Protein AF-A0A7S3TG94-F1 (afdb_monomer)

Radius of gyration: 16.51 Å; Cα contacts (8 Å, |Δi|>4): 130; chains: 1; bounding box: 41×30×52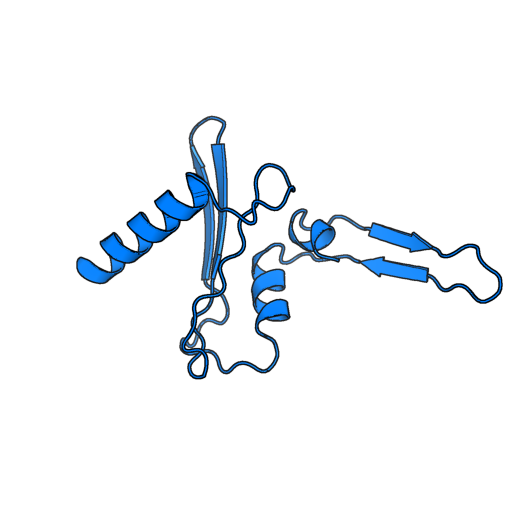 Å

pLDDT: mean 91.57, std 4.42, range [73.0, 96.75]

Organism: NCBI:txid141414

Secondary structure (DSSP, 8-state):
-HHHHHSTT--EEEE--STT--EEEE--SSHHHHHHHHHTTTPPBSSSSS-EEEEEEETTEEEEEEE--BTT--S-----EETTEE-TT--HHHHHHHHHHHHHHH--

Structure (mmCIF, N/CA/C/O backbone):
data_AF-A0A7S3TG94-F1
#
_entry.id   AF-A0A7S3TG94-F1
#
loop_
_atom_site.group_PDB
_atom_site.id
_atom_site.type_symbol
_atom_site.label_atom_id
_atom_site.label_alt_id
_atom_site.label_comp_id
_atom_site.label_asym_id
_atom_site.label_entity_id
_atom_site.label_seq_id
_atom_site.pdbx_PDB_ins_code
_atom_site.Cartn_x
_atom_site.Cartn_y
_atom_site.Cartn_z
_atom_site.occupancy
_atom_site.B_iso_or_equiv
_atom_site.auth_seq_id
_atom_site.auth_comp_id
_atom_site.auth_asym_id
_atom_site.auth_atom_id
_atom_site.pdbx_PDB_model_num
ATOM 1 N N . ASP A 1 1 ? 7.880 -0.715 -12.299 1.00 75.38 1 ASP A N 1
ATOM 2 C CA . ASP A 1 1 ? 7.215 -1.830 -11.619 1.00 75.38 1 ASP A CA 1
ATOM 3 C C . ASP A 1 1 ? 6.007 -1.408 -10.783 1.00 75.38 1 ASP A C 1
ATOM 5 O O . ASP A 1 1 ? 4.901 -1.779 -11.131 1.00 75.38 1 ASP A O 1
ATOM 9 N N . GLN A 1 2 ? 6.168 -0.521 -9.790 1.00 84.44 2 GLN A N 1
ATOM 10 C CA . GLN A 1 2 ? 5.099 -0.012 -8.899 1.00 84.44 2 GLN A CA 1
ATOM 11 C C . GLN A 1 2 ? 3.692 0.161 -9.520 1.00 84.44 2 GLN A C 1
ATOM 13 O O . GLN A 1 2 ? 2.698 -0.218 -8.912 1.00 84.44 2 GLN A O 1
ATOM 18 N N . GLN A 1 3 ? 3.584 0.727 -10.728 1.00 86.31 3 GLN A N 1
ATOM 19 C CA . GLN A 1 3 ? 2.294 0.932 -11.403 1.00 86.31 3 GLN A CA 1
ATOM 20 C C . GLN A 1 3 ? 1.544 -0.371 -11.733 1.00 86.31 3 GLN A C 1
ATOM 22 O O . GLN A 1 3 ? 0.315 -0.372 -11.723 1.00 86.31 3 GLN A O 1
ATOM 27 N N . ALA A 1 4 ? 2.251 -1.471 -11.996 1.00 89.00 4 ALA A N 1
ATOM 28 C CA . ALA A 1 4 ? 1.641 -2.775 -12.239 1.00 89.00 4 ALA A CA 1
ATOM 29 C C . ALA A 1 4 ? 1.059 -3.381 -10.948 1.00 89.00 4 ALA A C 1
ATOM 31 O O . ALA A 1 4 ? 0.001 -3.995 -11.000 1.00 89.00 4 ALA A O 1
ATOM 32 N N . TYR A 1 5 ? 1.662 -3.124 -9.780 1.00 91.12 5 TYR A N 1
ATOM 33 C CA . TYR A 1 5 ? 1.074 -3.513 -8.493 1.00 91.12 5 TYR A CA 1
ATOM 34 C C . TYR A 1 5 ? -0.186 -2.712 -8.139 1.00 91.12 5 TYR A C 1
ATOM 36 O O . TYR A 1 5 ? -1.156 -3.262 -7.624 1.00 91.12 5 TYR A O 1
ATOM 44 N N . LEU A 1 6 ? -0.196 -1.402 -8.410 1.00 89.12 6 LEU A N 1
ATOM 45 C CA . LEU A 1 6 ? -1.362 -0.551 -8.123 1.00 89.12 6 LEU A CA 1
ATOM 46 C C . LEU A 1 6 ? -2.570 -0.895 -9.008 1.00 89.12 6 LEU A C 1
ATOM 48 O O . LEU A 1 6 ? -3.709 -0.644 -8.622 1.00 89.12 6 LEU A O 1
ATOM 52 N N . ASN A 1 7 ? -2.323 -1.477 -10.182 1.00 87.06 7 ASN A N 1
ATOM 53 C CA . ASN A 1 7 ? -3.338 -1.854 -11.157 1.00 87.06 7 ASN A CA 1
ATOM 54 C C . ASN A 1 7 ? -3.282 -3.367 -11.382 1.00 87.06 7 ASN A C 1
ATOM 56 O O . ASN A 1 7 ? -2.724 -3.824 -12.377 1.00 87.06 7 ASN A O 1
ATOM 60 N N . ALA A 1 8 ? -3.844 -4.138 -10.450 1.00 85.88 8 ALA A N 1
ATOM 61 C CA . ALA A 1 8 ? -3.799 -5.598 -10.503 1.00 85.88 8 ALA A CA 1
ATOM 62 C C . ALA A 1 8 ? -4.236 -6.139 -11.882 1.00 85.88 8 ALA A C 1
ATOM 64 O O . ALA A 1 8 ? -5.321 -5.824 -12.373 1.00 85.88 8 ALA A O 1
ATOM 65 N N . GLY A 1 9 ? -3.375 -6.945 -12.507 1.00 84.12 9 GLY A N 1
ATOM 66 C CA . GLY A 1 9 ? -3.588 -7.513 -13.843 1.00 84.12 9 GLY A CA 1
ATOM 67 C C . GLY A 1 9 ? -3.173 -6.619 -15.022 1.00 84.12 9 GLY A C 1
ATOM 68 O O . GLY A 1 9 ? -3.251 -7.063 -16.169 1.00 84.12 9 GLY A O 1
ATOM 69 N N . LEU A 1 10 ? -2.699 -5.390 -14.783 1.00 89.81 10 LEU A N 1
ATOM 70 C CA . LEU A 1 10 ? -2.147 -4.529 -15.830 1.00 89.81 10 LEU A CA 1
ATOM 71 C C . LEU A 1 10 ? -0.811 -5.085 -16.332 1.00 89.81 10 LEU A C 1
ATOM 73 O O . LEU A 1 10 ? 0.128 -5.286 -15.564 1.00 89.81 10 LEU A O 1
ATOM 77 N N . VAL A 1 11 ? -0.712 -5.271 -17.649 1.00 91.50 11 VAL A N 1
ATOM 78 C CA . VAL A 1 11 ? 0.521 -5.699 -18.312 1.00 91.50 11 VAL A CA 1
ATOM 79 C C . VAL A 1 11 ? 1.275 -4.481 -18.829 1.00 91.50 11 VAL A C 1
ATOM 81 O O . VAL A 1 11 ? 0.832 -3.829 -19.774 1.00 91.50 11 VAL A O 1
ATOM 84 N N . ILE A 1 12 ? 2.441 -4.199 -18.249 1.00 91.44 12 ILE A N 1
ATOM 85 C CA . ILE A 1 12 ? 3.322 -3.113 -18.693 1.00 91.44 12 ILE A CA 1
ATOM 86 C C . ILE A 1 12 ? 4.541 -3.724 -19.381 1.00 91.44 12 ILE A C 1
ATOM 88 O O . ILE A 1 12 ? 5.330 -4.425 -18.753 1.00 91.44 12 ILE A O 1
ATOM 92 N N . ARG A 1 13 ? 4.719 -3.443 -20.675 1.00 93.81 13 ARG A N 1
ATOM 93 C CA . ARG A 1 13 ? 5.898 -3.868 -21.445 1.00 93.81 13 ARG A CA 1
ATOM 94 C C . ARG A 1 13 ? 6.796 -2.670 -21.710 1.00 93.81 13 ARG A C 1
ATOM 96 O O . ARG A 1 13 ? 6.377 -1.722 -22.367 1.00 93.81 13 ARG A O 1
ATOM 103 N N . LEU A 1 14 ? 8.026 -2.728 -21.215 1.00 93.31 14 LEU A N 1
ATOM 104 C CA . LEU A 1 14 ? 9.070 -1.747 -21.477 1.00 93.31 14 LEU A CA 1
ATOM 105 C C . LEU A 1 14 ? 10.055 -2.342 -22.482 1.00 93.31 14 LEU A C 1
ATOM 107 O O . LEU A 1 14 ? 10.688 -3.358 -22.201 1.00 93.31 14 LEU A O 1
ATOM 111 N N . THR A 1 15 ? 10.172 -1.711 -23.646 1.00 95.25 15 THR A N 1
ATOM 112 C CA . THR A 1 15 ? 11.118 -2.114 -24.693 1.00 95.25 15 THR A CA 1
ATOM 113 C C . THR A 1 15 ? 12.133 -1.002 -24.891 1.00 95.25 15 THR A C 1
ATOM 115 O O . THR A 1 15 ? 11.751 0.152 -25.072 1.00 95.25 15 THR A O 1
ATOM 118 N N . ASP A 1 16 ? 13.416 -1.346 -24.840 1.00 95.81 16 ASP A N 1
ATOM 119 C CA . ASP A 1 16 ? 14.505 -0.426 -25.148 1.00 95.81 16 ASP A CA 1
ATOM 120 C C . ASP A 1 16 ? 14.944 -0.606 -26.606 1.00 95.81 16 ASP A C 1
ATOM 122 O O . ASP A 1 16 ? 15.509 -1.635 -26.971 1.00 95.81 16 ASP A O 1
ATOM 126 N N . GLU A 1 17 ? 14.678 0.396 -27.446 1.00 95.44 17 GLU A N 1
ATOM 127 C CA . GLU A 1 17 ? 14.976 0.355 -28.886 1.00 95.44 17 GLU A CA 1
ATOM 128 C C . GLU A 1 17 ? 16.448 0.657 -29.223 1.00 95.44 17 GLU A C 1
ATOM 130 O O . GLU A 1 17 ? 16.854 0.617 -30.388 1.00 95.44 17 GLU A O 1
ATOM 135 N N . ARG A 1 18 ? 17.2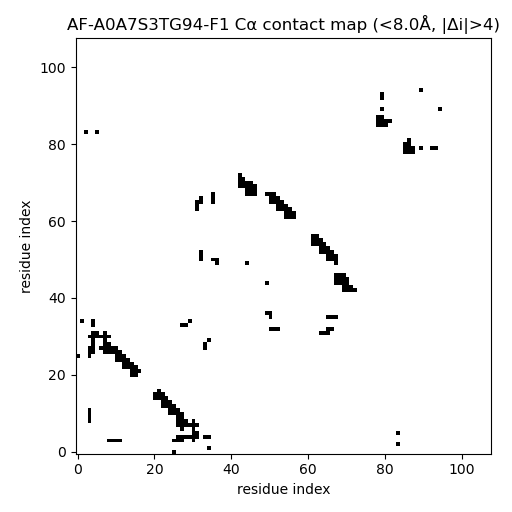83 0.970 -28.225 1.00 95.75 18 ARG A N 1
ATOM 136 C CA . ARG A 1 18 ? 18.718 1.194 -28.439 1.00 95.75 18 ARG A CA 1
ATOM 137 C C . ARG A 1 18 ? 19.407 -0.112 -28.847 1.00 95.75 18 ARG A C 1
ATOM 139 O O . ARG A 1 18 ? 18.964 -1.214 -28.534 1.00 95.75 18 ARG A O 1
ATOM 146 N N . LYS A 1 19 ? 20.541 -0.010 -29.544 1.00 89.88 19 LYS A N 1
ATOM 147 C CA . LYS A 1 19 ? 21.293 -1.187 -30.003 1.00 89.88 19 LYS A CA 1
ATOM 148 C C . LYS A 1 19 ? 21.804 -1.993 -28.797 1.00 89.88 19 LYS A C 1
ATOM 150 O O . LYS A 1 19 ? 22.600 -1.478 -28.019 1.00 89.88 19 LYS A O 1
ATOM 155 N N . GLY A 1 20 ? 21.355 -3.243 -28.665 1.00 88.38 20 GLY A N 1
ATOM 156 C CA . GLY A 1 20 ? 21.617 -4.084 -27.486 1.00 88.38 20 GLY A CA 1
ATOM 157 C C . GLY A 1 20 ? 20.610 -3.908 -26.339 1.00 88.38 20 GLY A C 1
ATOM 158 O O . GLY A 1 20 ? 20.840 -4.439 -25.257 1.00 88.38 20 GLY A O 1
ATOM 159 N N . GLY A 1 21 ? 19.519 -3.169 -26.562 1.00 86.12 21 GLY A N 1
ATOM 160 C CA . GLY A 1 21 ? 18.424 -3.002 -25.613 1.00 86.12 21 GLY A CA 1
ATOM 161 C C . GLY A 1 21 ? 17.621 -4.288 -25.401 1.00 86.12 21 GLY A C 1
ATOM 162 O O . GLY A 1 21 ? 17.531 -5.147 -26.281 1.00 86.12 21 GLY A O 1
ATOM 163 N N . GLY A 1 22 ? 17.069 -4.429 -24.196 1.00 92.06 22 GLY A N 1
ATOM 164 C CA . GLY A 1 22 ? 16.243 -5.562 -23.786 1.00 92.06 22 GLY A CA 1
ATOM 165 C C . GLY A 1 22 ? 14.751 -5.230 -23.732 1.00 92.06 22 GLY A C 1
ATOM 166 O O . GLY A 1 22 ? 14.330 -4.087 -23.920 1.00 92.06 22 GLY A O 1
ATOM 167 N N . MET A 1 23 ? 13.952 -6.251 -23.427 1.00 93.69 23 MET A N 1
ATOM 168 C CA . MET A 1 23 ? 12.522 -6.124 -23.159 1.00 93.69 23 MET A CA 1
ATOM 169 C C . MET A 1 23 ? 12.227 -6.621 -21.746 1.00 93.69 23 MET A C 1
ATOM 171 O O . MET A 1 23 ? 12.619 -7.730 -21.385 1.00 93.69 23 MET A O 1
ATOM 175 N N . THR A 1 24 ? 11.482 -5.829 -20.981 1.00 93.62 24 THR A N 1
ATOM 176 C CA . THR A 1 24 ? 11.029 -6.176 -19.632 1.00 93.62 24 THR A CA 1
ATOM 177 C C . THR A 1 24 ? 9.511 -6.097 -19.576 1.00 93.62 24 THR A C 1
ATOM 179 O O . THR A 1 24 ? 8.911 -5.142 -20.066 1.00 93.62 24 THR A O 1
ATOM 182 N N . THR A 1 25 ? 8.873 -7.106 -18.988 1.00 92.56 25 THR A N 1
ATOM 183 C CA . THR A 1 25 ? 7.419 -7.144 -18.795 1.00 92.56 25 THR A CA 1
ATOM 184 C C . THR A 1 25 ? 7.114 -7.187 -17.304 1.00 92.56 25 THR A C 1
ATOM 186 O O . THR A 1 25 ? 7.676 -8.018 -16.600 1.00 92.56 25 THR A O 1
ATOM 189 N N . PHE A 1 26 ? 6.225 -6.309 -16.847 1.00 91.88 26 PHE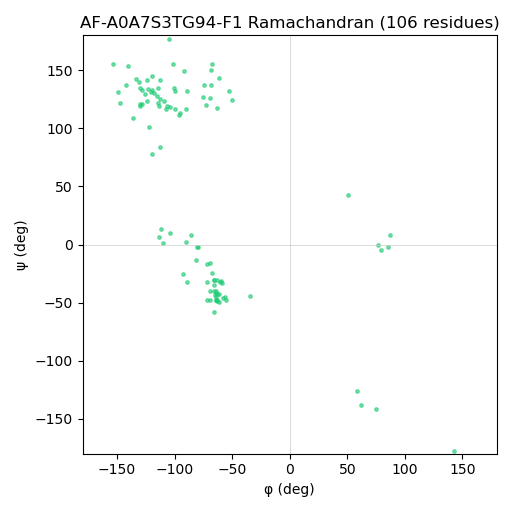 A N 1
ATOM 190 C CA . PHE A 1 26 ? 5.729 -6.244 -15.474 1.00 91.88 26 PHE A CA 1
ATOM 191 C C . PHE A 1 26 ? 4.247 -6.626 -15.466 1.00 91.88 26 PHE A C 1
ATOM 193 O O . PHE A 1 26 ? 3.461 -6.033 -16.212 1.00 91.88 26 PHE A O 1
ATOM 200 N N . VAL A 1 27 ? 3.879 -7.622 -14.657 1.00 90.88 27 VAL A N 1
ATOM 201 C CA . VAL A 1 27 ? 2.494 -8.070 -14.439 1.00 90.88 27 VAL A CA 1
ATOM 202 C C . VAL A 1 27 ? 2.386 -8.569 -13.008 1.00 90.88 27 VAL A C 1
ATOM 204 O O . VAL A 1 27 ? 3.083 -9.514 -12.652 1.00 90.88 27 VAL A O 1
ATOM 207 N N . HIS A 1 28 ? 1.484 -7.974 -12.233 1.00 90.19 28 HIS A N 1
ATOM 208 C CA . HIS A 1 28 ? 1.230 -8.362 -10.847 1.00 90.19 28 HIS A CA 1
ATOM 209 C C . HIS A 1 28 ? -0.267 -8.559 -10.649 1.00 90.19 28 HIS A C 1
ATOM 211 O O . HIS A 1 28 ? -1.067 -7.651 -10.891 1.00 90.19 28 HIS A O 1
ATOM 217 N N . SER A 1 29 ? -0.668 -9.771 -10.275 1.00 88.88 29 SER A N 1
ATOM 218 C CA . SER A 1 29 ? -2.077 -10.124 -10.066 1.00 88.88 29 SER A CA 1
ATOM 219 C C . SER A 1 29 ? -2.515 -9.949 -8.616 1.00 88.88 29 SER A C 1
ATOM 221 O O . SER A 1 29 ? -3.699 -9.720 -8.375 1.00 88.88 29 SER A O 1
ATOM 223 N N . GLY A 1 30 ? -1.586 -10.021 -7.657 1.00 87.81 30 GLY A N 1
ATOM 224 C CA . GLY A 1 30 ? -1.868 -9.855 -6.228 1.00 87.81 30 GLY A CA 1
ATOM 225 C C . GLY A 1 30 ? -2.014 -8.392 -5.797 1.00 87.81 30 GLY A C 1
ATOM 226 O O . GLY A 1 30 ? -2.343 -8.105 -4.645 1.00 87.81 30 GLY A O 1
ATOM 227 N N . GLY A 1 31 ? -1.826 -7.450 -6.724 1.00 91.44 31 GLY A N 1
ATOM 228 C CA . GLY A 1 31 ? -2.042 -6.028 -6.492 1.00 91.44 31 GLY A CA 1
ATOM 229 C C . GLY A 1 31 ? -1.118 -5.467 -5.409 1.00 91.44 31 GLY A C 1
ATOM 230 O O . GLY A 1 31 ? 0.062 -5.803 -5.340 1.00 91.44 31 GLY A O 1
ATOM 231 N N . ILE A 1 32 ? -1.654 -4.621 -4.526 1.00 94.06 32 ILE A N 1
ATOM 232 C CA . ILE A 1 32 ? -0.848 -4.000 -3.467 1.00 94.06 32 ILE A CA 1
ATOM 233 C C . ILE A 1 32 ? -0.427 -4.968 -2.351 1.00 94.06 32 ILE A C 1
ATOM 235 O O . ILE A 1 32 ? 0.507 -4.648 -1.624 1.00 94.06 32 ILE A O 1
ATOM 239 N N . ALA A 1 33 ? -1.063 -6.138 -2.218 1.00 93.56 33 ALA A N 1
ATOM 240 C CA . ALA A 1 33 ? -0.617 -7.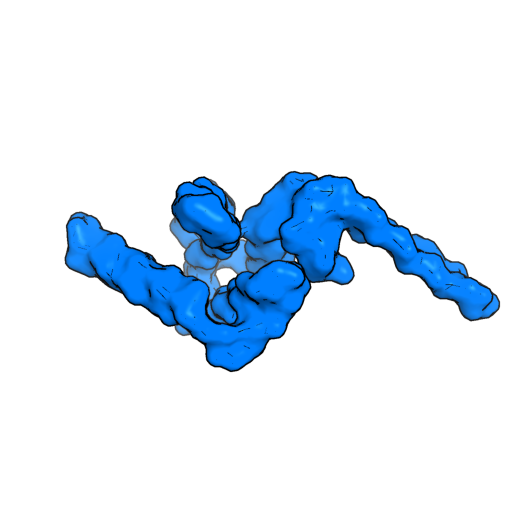158 -1.266 1.00 93.56 33 ALA A CA 1
ATOM 241 C C . ALA A 1 33 ? 0.723 -7.764 -1.712 1.00 93.56 33 ALA A C 1
ATOM 243 O O . ALA A 1 33 ? 1.684 -7.756 -0.948 1.00 93.56 33 ALA A O 1
ATOM 244 N N . GLU A 1 34 ? 0.820 -8.133 -2.992 1.00 93.38 34 GLU A N 1
ATOM 245 C CA . GLU A 1 34 ? 2.066 -8.580 -3.634 1.00 93.38 34 GLU A CA 1
ATOM 246 C C . GLU A 1 34 ? 3.156 -7.495 -3.564 1.00 93.38 34 GLU A C 1
ATOM 248 O O . GLU A 1 34 ? 4.338 -7.785 -3.397 1.00 93.38 34 GLU A O 1
ATOM 253 N N . TYR A 1 35 ? 2.766 -6.214 -3.615 1.00 94.25 35 TYR A N 1
ATOM 254 C CA . TYR A 1 35 ? 3.723 -5.120 -3.444 1.00 94.25 35 TYR A CA 1
ATOM 255 C C . TYR A 1 35 ? 4.318 -5.073 -2.036 1.00 94.25 35 TYR A C 1
ATOM 257 O O . TYR A 1 35 ? 5.512 -4.818 -1.882 1.00 94.25 35 TYR A O 1
ATOM 265 N N . VAL A 1 36 ? 3.500 -5.323 -1.008 1.00 94.25 36 VAL A N 1
ATOM 266 C CA . VAL A 1 36 ? 3.983 -5.422 0.373 1.00 94.25 36 VAL A CA 1
ATOM 267 C C . VAL A 1 36 ? 4.919 -6.617 0.516 1.00 94.25 36 VAL A C 1
ATOM 269 O O . VAL A 1 36 ? 5.986 -6.442 1.093 1.00 94.25 36 VAL A O 1
ATOM 272 N N . GLU A 1 37 ? 4.592 -7.780 -0.051 1.00 92.00 37 GLU A N 1
ATOM 273 C CA . GLU A 1 37 ? 5.490 -8.948 -0.058 1.00 92.00 37 GLU A CA 1
ATOM 274 C C . GLU A 1 37 ? 6.852 -8.597 -0.672 1.00 92.00 37 GLU A C 1
ATOM 276 O O . GLU A 1 37 ? 7.888 -8.835 -0.049 1.00 92.00 37 GLU A O 1
ATOM 281 N N . HIS A 1 38 ? 6.850 -7.937 -1.835 1.00 92.00 38 HIS A N 1
ATOM 282 C CA . HIS A 1 38 ? 8.065 -7.519 -2.533 1.00 92.00 38 HIS A CA 1
ATOM 283 C C . HIS A 1 38 ? 8.905 -6.507 -1.736 1.00 92.00 38 HIS A C 1
ATOM 285 O O . HIS A 1 38 ? 10.108 -6.690 -1.570 1.00 92.00 38 HIS A O 1
ATOM 291 N N . ILE A 1 39 ? 8.295 -5.449 -1.187 1.00 91.75 39 ILE A N 1
ATOM 292 C CA . ILE A 1 39 ? 9.012 -4.436 -0.376 1.00 91.75 39 ILE A CA 1
ATOM 293 C C . ILE A 1 39 ? 9.669 -5.065 0.853 1.00 91.75 39 ILE A C 1
ATOM 295 O O . ILE A 1 39 ? 10.673 -4.581 1.381 1.00 91.75 39 ILE A O 1
ATOM 299 N N . CYS A 1 40 ? 9.039 -6.110 1.355 1.00 91.44 40 CYS A N 1
ATOM 300 C CA . CYS A 1 40 ? 9.329 -6.702 2.635 1.00 91.44 40 CYS A CA 1
ATOM 301 C C . CYS A 1 40 ? 10.130 -8.018 2.432 1.00 91.44 40 CYS A C 1
ATOM 303 O O . CYS A 1 40 ? 10.400 -8.75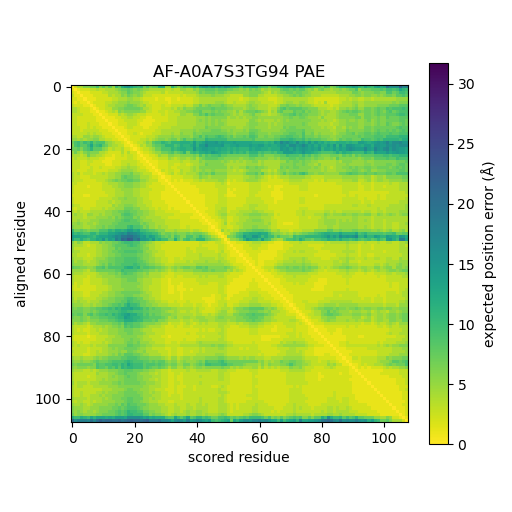9 3.377 1.00 91.44 40 CYS A O 1
ATOM 305 N N . GLU A 1 41 ? 10.596 -8.286 1.210 1.00 91.31 41 GLU A N 1
ATOM 306 C CA . GLU A 1 41 ? 11.482 -9.399 0.879 1.00 91.31 41 GLU A CA 1
ATOM 307 C C . GLU A 1 41 ? 12.728 -9.412 1.790 1.00 91.31 41 GLU A C 1
ATOM 309 O O . GLU A 1 41 ? 13.361 -8.387 2.060 1.00 91.31 41 GLU A O 1
ATOM 314 N N . GLY A 1 42 ? 13.053 -10.587 2.337 1.00 90.94 42 GLY A N 1
ATOM 315 C CA . GLY A 1 42 ? 14.150 -10.760 3.295 1.00 90.94 42 GLY A CA 1
ATOM 316 C C . GLY A 1 42 ? 13.862 -10.287 4.728 1.00 90.94 42 GLY A C 1
ATOM 317 O O . GLY A 1 42 ? 14.736 -10.426 5.583 1.00 90.94 42 GLY A O 1
ATOM 318 N N . LYS A 1 43 ? 12.664 -9.759 5.017 1.00 91.69 43 LYS A N 1
ATOM 319 C CA . LYS A 1 43 ? 12.197 -9.459 6.383 1.00 91.69 43 LYS A CA 1
ATOM 320 C C . LYS A 1 43 ? 11.441 -10.635 6.975 1.00 91.69 43 LYS A C 1
ATOM 322 O O . LYS A 1 43 ? 10.799 -11.400 6.256 1.00 91.69 43 LYS A O 1
ATOM 327 N N . ARG A 1 44 ? 11.508 -10.782 8.297 1.00 92.12 44 ARG A N 1
ATOM 328 C CA . ARG A 1 44 ? 10.861 -11.893 9.002 1.00 92.12 44 ARG A CA 1
ATOM 329 C C . ARG A 1 44 ? 9.441 -11.483 9.408 1.00 92.12 44 ARG A C 1
ATOM 331 O O . ARG A 1 44 ? 9.330 -10.582 10.241 1.00 92.12 44 ARG A O 1
ATOM 338 N N . PRO A 1 45 ? 8.377 -12.126 8.895 1.00 92.31 45 PRO A N 1
ATOM 339 C CA . PRO A 1 45 ? 7.008 -11.795 9.284 1.00 92.31 45 PRO A CA 1
ATOM 340 C C . PRO A 1 45 ? 6.800 -12.034 10.786 1.00 92.31 45 PRO A C 1
ATOM 342 O O . PRO A 1 45 ? 7.385 -12.948 11.372 1.00 92.31 45 PRO A O 1
ATOM 345 N N . LEU A 1 46 ? 6.014 -11.164 11.423 1.00 91.56 46 LEU A N 1
ATOM 346 C CA . LEU A 1 46 ? 5.667 -11.274 12.844 1.00 91.56 46 LEU A CA 1
ATOM 347 C C . LEU A 1 46 ? 4.402 -12.114 13.073 1.00 91.56 46 LEU A C 1
ATOM 349 O O . LEU A 1 46 ? 4.284 -12.759 14.111 1.00 91.56 46 LEU A O 1
ATOM 353 N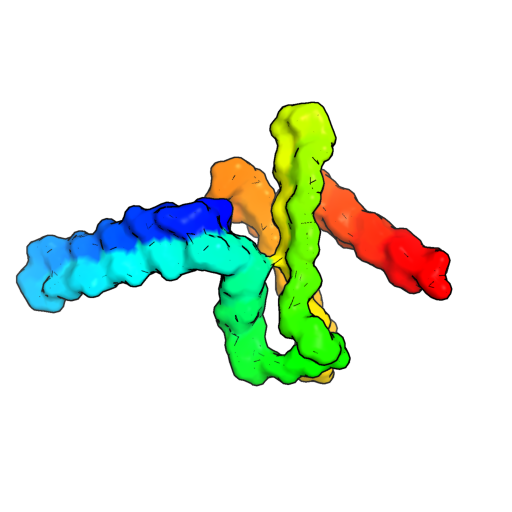 N . LEU A 1 47 ? 3.462 -12.077 12.128 1.00 87.69 47 LEU A N 1
ATOM 354 C CA . LEU A 1 47 ? 2.206 -12.827 12.156 1.00 87.69 47 LEU A CA 1
ATOM 355 C C . LEU A 1 47 ? 2.319 -14.059 11.242 1.00 87.69 47 LEU A C 1
ATOM 357 O O . LEU A 1 47 ? 3.141 -14.060 10.327 1.00 87.69 47 LEU A O 1
ATOM 361 N N . GLU A 1 48 ? 1.521 -15.103 11.504 1.00 78.62 48 GLU A N 1
ATOM 362 C CA . GLU A 1 48 ? 1.469 -16.299 10.639 1.00 78.62 48 GLU A CA 1
ATOM 363 C C . GLU A 1 48 ? 0.905 -15.976 9.248 1.00 78.62 48 GLU A C 1
ATOM 365 O O . GLU A 1 48 ? 1.380 -16.521 8.253 1.00 78.62 48 GLU A O 1
ATOM 370 N N . ASP A 1 49 ? -0.058 -15.053 9.178 1.00 74.81 49 ASP A N 1
ATOM 371 C CA . ASP A 1 49 ? -0.548 -14.497 7.919 1.00 74.81 49 ASP A CA 1
ATOM 372 C C . ASP A 1 49 ? 0.473 -13.492 7.359 1.00 74.81 49 ASP A C 1
ATOM 374 O O . ASP A 1 49 ? 0.868 -12.553 8.056 1.00 74.81 49 ASP A O 1
ATOM 378 N N . ASP A 1 50 ? 0.889 -13.676 6.099 1.00 76.56 50 ASP A N 1
ATOM 379 C CA . ASP A 1 50 ? 1.968 -12.878 5.496 1.00 76.56 50 ASP A CA 1
ATOM 380 C C . ASP A 1 50 ? 1.562 -11.404 5.338 1.00 76.56 50 ASP A C 1
ATOM 382 O O . ASP A 1 50 ? 2.179 -10.519 5.924 1.00 76.56 50 ASP A O 1
ATOM 386 N N . VAL A 1 51 ? 0.476 -11.110 4.616 1.00 92.44 51 VAL A N 1
ATOM 387 C CA . VAL A 1 51 ? 0.032 -9.729 4.368 1.00 92.44 51 VAL A CA 1
ATOM 388 C C . VAL A 1 51 ? -1.449 -9.561 4.684 1.00 92.44 51 VAL A C 1
ATOM 390 O O . VAL A 1 51 ? -2.318 -10.166 4.056 1.00 92.44 51 VAL A O 1
ATOM 393 N N . LEU A 1 52 ? -1.753 -8.656 5.616 1.00 92.44 52 LEU A N 1
ATOM 394 C CA . LEU A 1 52 ? -3.116 -8.198 5.853 1.00 92.44 52 LEU A CA 1
ATOM 395 C C . LEU A 1 52 ? -3.530 -7.292 4.695 1.00 92.44 52 LEU A C 1
ATOM 397 O O . LEU A 1 52 ? -2.917 -6.245 4.487 1.00 92.44 52 LEU A O 1
ATOM 401 N N . SER A 1 53 ? -4.590 -7.660 3.977 1.00 92.81 53 SER A N 1
ATOM 402 C CA . SER A 1 53 ? -5.160 -6.848 2.900 1.00 92.81 53 SER A CA 1
ATOM 403 C C . SER A 1 53 ? -6.638 -6.554 3.141 1.00 92.81 53 SER A C 1
ATOM 405 O O . SER A 1 53 ? -7.388 -7.389 3.649 1.00 92.81 53 SER A O 1
ATOM 407 N N . TYR A 1 54 ? -7.064 -5.340 2.801 1.00 92.75 54 TYR A N 1
ATOM 408 C CA . TYR A 1 54 ? -8.441 -4.902 2.965 1.00 92.75 54 TYR A CA 1
ATOM 409 C C . TYR A 1 54 ? -8.837 -3.892 1.890 1.00 92.75 54 TYR A C 1
ATOM 411 O O . TYR A 1 54 ? -8.158 -2.889 1.675 1.00 92.75 54 TYR A O 1
ATOM 419 N N . LYS A 1 55 ? -9.989 -4.135 1.259 1.00 93.44 55 LYS A N 1
ATOM 420 C CA . LYS A 1 55 ? -10.595 -3.247 0.262 1.00 93.44 55 LYS A CA 1
ATOM 421 C C . LYS A 1 55 ? -11.958 -2.796 0.740 1.00 93.44 55 LYS A C 1
ATOM 423 O O . LYS A 1 55 ? -12.778 -3.614 1.149 1.00 93.44 55 LYS A O 1
ATOM 428 N N . ALA A 1 56 ? -12.218 -1.502 0.641 1.00 94.00 56 ALA A N 1
ATOM 429 C CA . ALA A 1 56 ? -13.521 -0.935 0.934 1.00 94.00 56 ALA A CA 1
ATOM 430 C C . ALA A 1 56 ? -13.881 0.172 -0.048 1.00 94.00 56 ALA A C 1
ATOM 432 O O . ALA A 1 56 ? -13.023 0.870 -0.587 1.00 94.00 56 ALA A O 1
ATOM 433 N N . GLN A 1 57 ? -15.182 0.361 -0.229 1.00 95.25 57 GLN A N 1
ATOM 434 C CA . GLN A 1 57 ? -15.742 1.454 -1.003 1.00 95.25 57 GLN A CA 1
ATOM 435 C C . GLN A 1 57 ? -16.830 2.142 -0.183 1.00 95.25 57 GLN A C 1
ATOM 437 O O . GLN A 1 57 ? -17.676 1.484 0.426 1.00 95.25 57 GLN A O 1
ATOM 442 N N . LYS A 1 58 ? -16.814 3.475 -0.167 1.00 94.38 58 LYS A N 1
ATOM 443 C CA . LYS A 1 58 ? -17.862 4.295 0.441 1.00 94.38 58 LYS A CA 1
ATOM 444 C C . LYS A 1 58 ? -18.194 5.456 -0.489 1.00 94.38 58 LYS A C 1
ATOM 446 O O . LYS A 1 58 ? -17.407 6.391 -0.623 1.00 94.38 58 LYS A O 1
ATOM 451 N N . GLY A 1 59 ? -19.375 5.397 -1.103 1.00 95.69 59 GLY A N 1
ATOM 452 C CA . GLY A 1 59 ? -19.732 6.311 -2.189 1.00 95.69 59 GLY A CA 1
ATOM 453 C C . GLY A 1 59 ? -18.725 6.181 -3.333 1.00 95.69 59 GLY A C 1
ATOM 454 O O . GLY A 1 59 ? -18.426 5.068 -3.770 1.00 95.69 59 GLY A O 1
ATOM 455 N N . ASP A 1 60 ? -18.152 7.311 -3.737 1.00 95.06 60 ASP A N 1
ATOM 456 C CA . ASP A 1 60 ? -17.181 7.387 -4.835 1.00 95.06 60 ASP A CA 1
ATOM 457 C C . ASP A 1 60 ? -15.723 7.206 -4.381 1.00 95.06 60 ASP A C 1
ATOM 459 O O . ASP A 1 60 ? -14.799 7.297 -5.186 1.00 95.06 60 ASP A O 1
ATOM 463 N N . ILE A 1 61 ? -15.488 6.962 -3.087 1.00 94.44 61 ILE A N 1
ATOM 464 C CA . ILE A 1 61 ? -14.144 6.768 -2.540 1.00 94.44 61 ILE A CA 1
ATOM 465 C C . ILE A 1 61 ? -13.886 5.272 -2.378 1.00 94.44 61 ILE A C 1
ATOM 467 O O . ILE A 1 61 ? -14.537 4.601 -1.571 1.00 94.44 61 ILE A O 1
ATOM 471 N N . GLN A 1 62 ? -12.898 4.770 -3.115 1.00 94.81 62 GLN A N 1
ATOM 472 C CA . GLN A 1 62 ? -12.342 3.433 -2.944 1.00 94.81 62 GLN A CA 1
ATOM 473 C C . GLN A 1 62 ? -11.026 3.515 -2.167 1.00 94.81 62 GLN A C 1
ATOM 475 O O . GLN A 1 62 ? -10.173 4.355 -2.449 1.00 94.81 62 GLN A O 1
ATOM 480 N N . VAL A 1 63 ? -10.867 2.629 -1.188 1.00 94.81 63 VAL A N 1
ATOM 481 C CA . VAL A 1 63 ? -9.660 2.495 -0.375 1.00 94.81 63 VAL A CA 1
ATOM 482 C C . VAL A 1 63 ? -9.193 1.046 -0.445 1.00 94.81 63 VAL A C 1
ATOM 484 O O . VAL A 1 63 ? -9.974 0.121 -0.220 1.00 94.81 63 VAL A O 1
ATOM 487 N N . ASP A 1 64 ? -7.917 0.864 -0.756 1.00 95.31 64 ASP A N 1
ATOM 488 C CA . ASP A 1 64 ? -7.224 -0.422 -0.786 1.00 95.31 64 ASP A CA 1
ATOM 489 C C . ASP A 1 64 ? -6.010 -0.304 0.141 1.00 95.31 64 ASP A C 1
ATOM 491 O O . ASP A 1 64 ? -5.218 0.633 0.006 1.00 95.31 64 ASP A O 1
ATOM 495 N N . VAL A 1 65 ? -5.905 -1.191 1.128 1.00 95.50 65 VAL A N 1
ATOM 496 C CA . VAL A 1 65 ? -4.838 -1.191 2.136 1.00 95.50 65 VAL A CA 1
ATOM 497 C C . VAL A 1 65 ? -4.216 -2.575 2.194 1.00 95.50 65 VAL A C 1
ATOM 499 O O . VAL A 1 65 ? -4.925 -3.569 2.313 1.00 95.50 65 VAL A O 1
ATOM 502 N N . ALA A 1 66 ? -2.887 -2.626 2.180 1.00 95.38 66 ALA A N 1
ATOM 503 C CA . ALA A 1 66 ? -2.119 -3.818 2.497 1.00 95.38 66 ALA A CA 1
ATOM 504 C C . ALA A 1 66 ? -1.019 -3.468 3.505 1.00 95.38 66 ALA A C 1
ATOM 506 O O . ALA A 1 66 ? -0.407 -2.402 3.409 1.00 95.38 66 ALA A O 1
ATOM 507 N N . MET A 1 67 ? -0.783 -4.339 4.485 1.00 94.25 67 MET A N 1
ATOM 508 C CA . MET A 1 67 ? 0.255 -4.148 5.497 1.00 94.25 67 MET A CA 1
ATOM 509 C C . MET A 1 67 ? 0.764 -5.465 6.068 1.00 94.25 67 MET A C 1
ATOM 511 O O . MET A 1 67 ? 0.050 -6.464 6.114 1.00 94.25 67 MET A O 1
ATOM 515 N N . ARG A 1 68 ? 1.998 -5.424 6.568 1.00 93.25 68 ARG A N 1
ATOM 516 C CA . ARG A 1 68 ? 2.642 -6.530 7.265 1.00 93.25 68 ARG A CA 1
ATOM 517 C C . ARG A 1 68 ? 3.490 -6.008 8.414 1.00 93.25 68 ARG A C 1
ATOM 519 O O . ARG A 1 68 ? 4.232 -5.040 8.247 1.00 93.25 68 ARG A O 1
ATOM 526 N N . TRP A 1 69 ? 3.424 -6.682 9.557 1.00 92.75 69 TRP A N 1
ATOM 527 C CA . TRP A 1 69 ? 4.386 -6.487 10.639 1.00 92.75 69 TRP A CA 1
ATOM 528 C C . TRP A 1 69 ? 5.567 -7.432 10.454 1.00 92.75 69 TRP A C 1
ATOM 530 O O . TRP A 1 69 ? 5.377 -8.628 10.244 1.00 92.75 69 TRP A O 1
ATOM 540 N N . SER A 1 70 ? 6.783 -6.899 10.570 1.00 92.94 70 SER A N 1
ATOM 541 C CA . SER A 1 70 ? 8.013 -7.693 10.519 1.00 92.94 70 SER A CA 1
ATOM 542 C C . SER A 1 70 ? 8.729 -7.641 11.865 1.00 92.94 70 SER A C 1
ATOM 544 O O . SER A 1 70 ? 8.876 -6.574 12.458 1.00 92.94 70 SER A O 1
ATOM 546 N N . ALA A 1 71 ? 9.187 -8.791 12.351 1.00 92.31 71 ALA A N 1
ATOM 547 C CA . ALA A 1 71 ? 9.821 -8.948 13.658 1.00 92.31 71 ALA A CA 1
ATOM 548 C C . ALA A 1 71 ? 11.212 -8.291 13.755 1.00 92.31 71 ALA A C 1
ATOM 550 O O . ALA A 1 71 ? 11.746 -8.140 14.852 1.00 92.31 71 ALA A O 1
ATOM 551 N N . ASP A 1 72 ? 11.821 -7.954 12.619 1.00 92.06 72 ASP A N 1
ATOM 552 C CA . ASP A 1 72 ? 13.141 -7.330 12.477 1.00 92.06 72 ASP A CA 1
ATOM 553 C C . ASP A 1 72 ? 13.072 -5.879 11.954 1.00 92.06 72 ASP A C 1
ATOM 555 O O . ASP A 1 72 ? 14.091 -5.307 11.561 1.00 92.06 72 ASP A O 1
ATOM 559 N N . MET A 1 73 ? 11.882 -5.265 11.952 1.00 89.94 73 MET A N 1
ATOM 560 C CA . MET A 1 73 ? 11.681 -3.866 11.564 1.00 89.94 73 MET A CA 1
ATOM 561 C C . MET A 1 73 ? 11.208 -3.023 12.749 1.00 89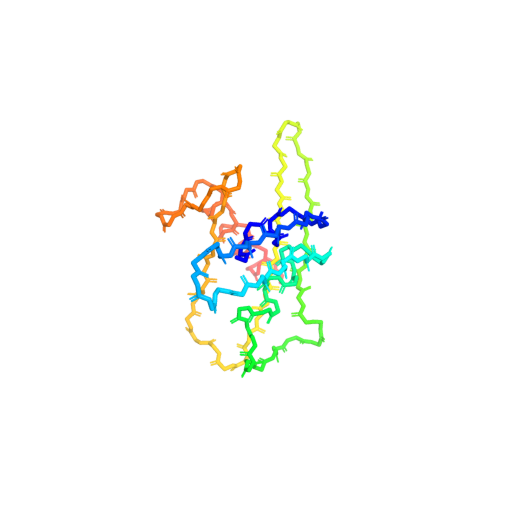.94 73 MET A C 1
ATOM 563 O O . MET A 1 73 ? 10.156 -3.276 13.327 1.00 89.94 73 MET A O 1
ATOM 567 N N . TYR A 1 74 ? 11.975 -1.979 13.071 1.00 88.06 74 TYR A N 1
ATOM 568 C CA . TYR A 1 74 ? 11.693 -1.055 14.181 1.00 88.06 74 TYR A CA 1
ATOM 569 C C . TYR A 1 74 ? 11.275 0.348 13.718 1.00 88.06 74 TYR A C 1
ATOM 571 O O . TYR A 1 74 ? 11.048 1.231 14.540 1.00 88.06 74 TYR A O 1
ATOM 579 N N . THR A 1 75 ? 11.192 0.560 12.406 1.00 88.69 75 THR A N 1
ATOM 580 C CA . THR A 1 75 ? 10.748 1.807 11.775 1.00 88.69 75 THR A CA 1
ATOM 581 C C . THR A 1 75 ? 9.523 1.535 10.918 1.00 88.69 75 THR A C 1
ATOM 583 O O . THR A 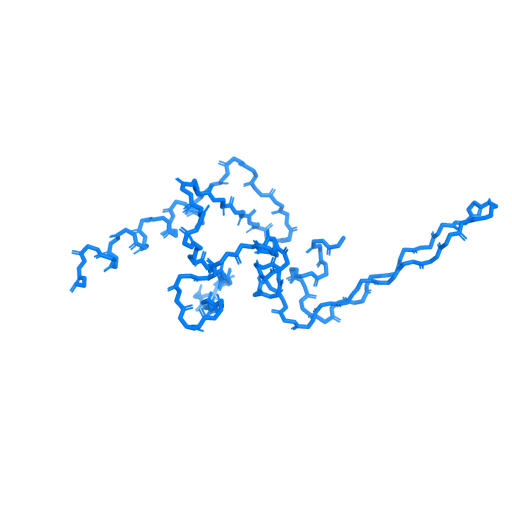1 75 ? 9.443 0.487 10.271 1.00 88.69 75 THR A O 1
ATOM 586 N N . ASP A 1 76 ? 8.597 2.486 10.865 1.00 86.38 76 ASP A N 1
ATOM 587 C CA . ASP A 1 76 ? 7.472 2.441 9.943 1.00 86.38 76 ASP A CA 1
ATOM 588 C C . ASP A 1 76 ? 7.923 2.757 8.509 1.00 86.38 76 ASP A C 1
ATOM 590 O O . ASP A 1 76 ? 8.716 3.663 8.262 1.00 86.38 76 ASP A O 1
ATOM 594 N N . ASN A 1 77 ? 7.406 1.993 7.546 1.00 90.44 77 ASN A N 1
ATOM 595 C CA . ASN A 1 77 ? 7.527 2.296 6.123 1.00 90.44 77 ASN A CA 1
ATOM 596 C C . ASN A 1 77 ? 6.119 2.395 5.534 1.00 90.44 77 ASN A C 1
ATOM 598 O O . ASN A 1 77 ? 5.469 1.376 5.302 1.00 90.44 77 ASN A O 1
ATOM 602 N N . LEU A 1 78 ? 5.634 3.623 5.342 1.00 92.00 78 LEU A N 1
ATOM 603 C CA . LEU A 1 78 ? 4.276 3.885 4.878 1.00 92.00 78 LEU A CA 1
ATOM 604 C C . LEU A 1 78 ? 4.293 4.515 3.486 1.00 92.00 78 LEU A C 1
ATOM 606 O O . LEU A 1 78 ? 4.795 5.622 3.301 1.00 92.00 78 LEU A O 1
ATOM 610 N N . LEU A 1 79 ? 3.684 3.8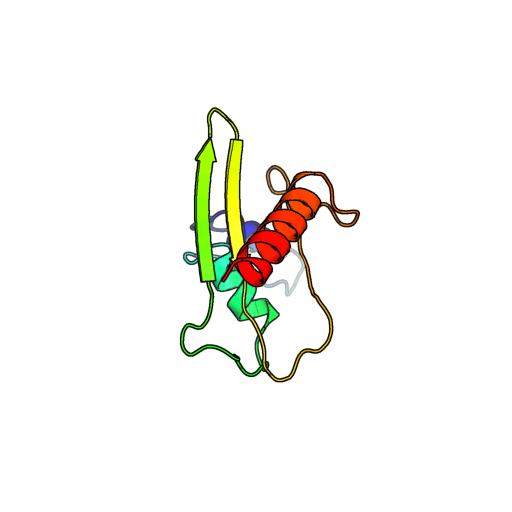29 2.522 1.00 94.62 79 LEU A N 1
ATOM 611 C CA . LEU A 1 79 ? 3.536 4.308 1.151 1.00 94.62 79 LEU A CA 1
ATOM 612 C C . LEU A 1 79 ? 2.071 4.663 0.883 1.00 94.62 79 LEU A C 1
ATOM 614 O O . LEU A 1 79 ? 1.185 3.829 1.049 1.00 94.62 79 LEU A O 1
ATOM 618 N N . GLY A 1 80 ? 1.820 5.906 0.470 1.00 94.94 80 GLY A N 1
ATOM 619 C CA . GLY A 1 80 ? 0.483 6.401 0.144 1.00 94.94 80 GLY A CA 1
ATOM 620 C C . GLY A 1 80 ? 0.324 6.708 -1.336 1.00 94.94 80 GLY A C 1
ATOM 621 O O . GLY A 1 80 ? 1.229 7.265 -1.962 1.00 94.94 80 GLY A O 1
ATOM 622 N N . PHE A 1 81 ? -0.856 6.397 -1.867 1.00 95.31 81 PHE A N 1
ATOM 623 C CA . PHE A 1 81 ? -1.224 6.659 -3.254 1.00 95.31 81 PHE A CA 1
ATOM 624 C C . PHE A 1 81 ? -2.615 7.276 -3.336 1.00 95.31 81 PHE A C 1
ATOM 626 O O . PHE A 1 81 ? -3.522 6.878 -2.608 1.00 95.31 81 PHE A O 1
ATOM 633 N N . ALA A 1 82 ? -2.784 8.213 -4.262 1.00 94.62 82 ALA A N 1
ATOM 634 C CA . ALA A 1 82 ? -4.075 8.750 -4.662 1.00 94.62 82 ALA A CA 1
ATOM 635 C C . ALA A 1 82 ? -4.171 8.669 -6.188 1.00 94.62 82 ALA A C 1
ATOM 637 O O . ALA A 1 82 ? -3.324 9.218 -6.892 1.00 94.62 82 ALA A O 1
ATOM 638 N N . ASN A 1 83 ? -5.174 7.952 -6.704 1.00 92.75 83 ASN A N 1
ATOM 639 C CA . ASN A 1 83 ? -5.401 7.766 -8.145 1.00 92.75 83 ASN A CA 1
ATOM 640 C C . ASN A 1 83 ? -4.144 7.300 -8.913 1.00 92.75 83 ASN A C 1
ATOM 642 O O . ASN A 1 83 ? -3.820 7.824 -9.975 1.00 92.75 83 ASN A O 1
ATOM 646 N N . GLY A 1 84 ? -3.396 6.348 -8.343 1.00 90.62 84 GLY A N 1
ATOM 647 C CA . GLY A 1 84 ? -2.167 5.803 -8.941 1.00 90.62 84 GLY A CA 1
ATOM 648 C C . GLY A 1 84 ? -0.910 6.671 -8.774 1.00 90.62 84 GLY A C 1
ATOM 649 O O . GLY A 1 84 ? 0.187 6.235 -9.131 1.00 90.62 84 GLY A O 1
ATOM 650 N N . VAL A 1 85 ? -1.030 7.872 -8.201 1.00 92.25 85 VAL A N 1
ATOM 651 C CA . VAL A 1 85 ? 0.089 8.795 -7.965 1.00 92.25 85 VAL A CA 1
ATOM 652 C C . VAL A 1 85 ? 0.546 8.704 -6.513 1.00 92.25 85 VAL A C 1
ATOM 654 O O . VAL A 1 85 ? -0.270 8.735 -5.594 1.00 92.25 85 VAL A O 1
ATOM 657 N N . MET A 1 86 ? 1.859 8.591 -6.300 1.00 93.88 86 MET A N 1
ATOM 658 C CA . MET A 1 86 ? 2.441 8.551 -4.957 1.00 93.88 86 MET A CA 1
ATOM 659 C C . MET A 1 86 ? 2.296 9.904 -4.254 1.00 93.88 86 MET A C 1
ATOM 661 O O . MET A 1 86 ? 2.566 10.951 -4.840 1.00 93.88 86 MET A O 1
ATOM 665 N N . THR A 1 87 ? 1.935 9.871 -2.974 1.00 95.06 87 THR A N 1
ATOM 666 C CA . THR A 1 87 ? 1.833 11.045 -2.100 1.00 95.06 87 THR A CA 1
ATOM 667 C C . THR A 1 87 ? 2.924 10.979 -1.020 1.00 95.06 87 THR A C 1
ATOM 669 O O . THR A 1 87 ? 2.655 10.500 0.085 1.00 95.06 87 THR A O 1
ATOM 672 N N . PRO A 1 88 ? 4.166 11.420 -1.304 1.00 89.25 88 PRO A N 1
ATOM 673 C CA . PRO A 1 88 ? 5.302 11.243 -0.391 1.00 89.25 88 PRO A CA 1
ATOM 674 C C . PRO A 1 88 ? 5.147 12.029 0.917 1.00 89.25 88 PRO A C 1
ATOM 676 O O . PRO A 1 88 ? 5.593 11.582 1.966 1.00 89.25 88 PRO A O 1
ATOM 679 N N . ASN A 1 89 ? 4.452 13.168 0.865 1.00 89.88 89 ASN A N 1
ATOM 680 C CA . ASN A 1 89 ? 4.164 13.999 2.037 1.00 89.88 89 ASN A CA 1
ATOM 681 C C . ASN A 1 89 ? 2.905 13.544 2.797 1.00 89.88 89 ASN A C 1
ATOM 683 O O . ASN A 1 89 ? 2.425 14.251 3.678 1.00 89.88 89 ASN A O 1
ATOM 687 N N . GLY A 1 90 ? 2.341 12.391 2.434 1.00 91.38 90 GLY A N 1
ATOM 688 C CA . GLY A 1 90 ? 1.119 11.881 3.030 1.00 91.38 90 GLY A CA 1
ATOM 689 C C . GLY A 1 90 ? -0.140 12.602 2.563 1.00 91.38 90 GLY A C 1
ATOM 690 O O . GLY A 1 90 ? -0.297 12.905 1.379 1.00 91.38 90 GLY A O 1
ATOM 691 N N . GLY A 1 91 ? -1.068 12.806 3.491 1.00 94.00 91 GLY A N 1
ATOM 692 C CA . GLY A 1 91 ? -2.398 13.342 3.233 1.00 94.00 91 GLY A CA 1
ATOM 693 C C . GLY A 1 91 ? -3.451 12.670 4.108 1.00 94.00 91 GLY A C 1
ATOM 694 O O . GLY A 1 91 ? -3.157 11.795 4.923 1.00 94.00 91 GLY A O 1
ATOM 695 N N . THR A 1 92 ? -4.706 13.059 3.901 1.00 95.31 92 THR A N 1
ATOM 696 C CA . THR A 1 92 ? -5.844 12.630 4.728 1.00 95.31 92 THR A CA 1
ATOM 697 C C . THR A 1 92 ? -6.071 11.117 4.729 1.00 95.31 92 THR A C 1
ATOM 699 O O . THR A 1 92 ? -6.497 10.563 5.739 1.00 95.31 92 THR A O 1
ATOM 702 N N . HIS A 1 93 ? -5.764 10.432 3.626 1.00 94.12 93 HIS A N 1
ATOM 703 C CA . HIS A 1 93 ? -5.824 8.972 3.506 1.00 94.12 93 HIS A CA 1
ATOM 704 C C . HIS A 1 93 ? -4.822 8.275 4.433 1.00 94.12 93 HIS A C 1
ATOM 706 O O . HIS A 1 93 ? -5.174 7.295 5.087 1.00 94.12 93 HIS A O 1
ATOM 712 N N . ILE A 1 94 ? -3.601 8.806 4.538 1.00 95.00 94 ILE A N 1
ATOM 713 C CA . ILE A 1 94 ? -2.557 8.288 5.431 1.00 95.00 94 ILE A CA 1
ATOM 714 C C . ILE A 1 94 ? -2.884 8.595 6.892 1.00 95.00 94 ILE A C 1
ATOM 716 O O . ILE A 1 94 ? -2.825 7.696 7.734 1.00 95.00 94 ILE A O 1
ATOM 720 N N . ASP A 1 95 ? -3.261 9.835 7.196 1.00 95.56 95 ASP A N 1
ATOM 721 C CA . ASP A 1 95 ? -3.573 10.240 8.568 1.00 95.56 95 ASP A CA 1
ATOM 722 C C . ASP A 1 95 ? -4.790 9.474 9.103 1.00 95.56 95 ASP A C 1
ATOM 724 O O . ASP A 1 95 ? -4.785 8.994 10.239 1.00 95.56 95 ASP A O 1
ATOM 728 N N . GLY A 1 96 ? -5.803 9.275 8.254 1.00 94.56 96 GLY A N 1
ATOM 729 C CA . GLY A 1 96 ? -6.974 8.462 8.563 1.00 94.56 96 GLY A CA 1
ATOM 730 C C . GLY A 1 96 ? -6.622 7.003 8.855 1.00 94.56 96 GLY A C 1
ATOM 731 O O . GLY A 1 96 ? -7.126 6.442 9.830 1.00 94.56 96 GLY A O 1
ATOM 732 N N . LEU A 1 97 ? -5.723 6.401 8.067 1.00 94.25 97 LEU A N 1
ATOM 733 C CA . LEU A 1 97 ? -5.244 5.037 8.303 1.00 94.25 97 LEU A CA 1
ATOM 734 C C . LEU A 1 97 ? -4.490 4.927 9.637 1.00 94.25 97 LEU A C 1
ATOM 736 O O . LEU A 1 97 ? -4.805 4.052 10.445 1.00 94.25 97 LEU A O 1
ATOM 740 N N . LYS A 1 98 ? -3.549 5.841 9.911 1.00 93.94 98 LYS A N 1
ATOM 741 C CA . LYS A 1 98 ? -2.796 5.874 11.179 1.00 93.94 98 LYS A CA 1
ATOM 742 C C . LYS A 1 98 ? -3.727 5.999 12.387 1.00 93.94 98 LYS A C 1
ATOM 744 O O . LYS A 1 98 ? -3.586 5.252 13.360 1.00 93.94 98 LYS A O 1
ATOM 749 N N . ALA A 1 99 ? -4.706 6.902 12.310 1.00 95.62 99 ALA A N 1
ATOM 750 C CA . ALA A 1 99 ? -5.698 7.099 13.362 1.00 95.62 99 ALA A CA 1
ATOM 751 C C . ALA A 1 99 ? -6.568 5.849 13.568 1.00 95.62 99 ALA A C 1
ATOM 753 O O . ALA A 1 99 ? -6.818 5.452 14.707 1.00 95.62 99 ALA A O 1
ATOM 754 N N . ALA A 1 100 ? -7.000 5.201 12.481 1.00 94.38 100 ALA A N 1
ATOM 755 C CA . ALA A 1 100 ? -7.810 3.990 12.545 1.00 94.38 100 ALA A CA 1
ATOM 756 C C . ALA A 1 100 ? -7.058 2.823 13.202 1.00 94.38 100 ALA A C 1
ATOM 758 O O . ALA A 1 100 ? -7.608 2.210 14.115 1.00 94.38 100 ALA A O 1
ATOM 759 N N . ILE A 1 101 ? -5.810 2.559 12.798 1.00 93.38 101 ILE A N 1
ATOM 760 C CA . ILE A 1 101 ? -4.978 1.489 13.379 1.00 93.38 101 ILE A CA 1
ATOM 761 C C . ILE A 1 101 ? -4.740 1.751 14.865 1.00 93.38 101 ILE A C 1
ATOM 763 O O . ILE A 1 101 ? -4.999 0.879 15.689 1.00 93.38 101 ILE A O 1
ATOM 767 N N . THR A 1 102 ? -4.316 2.971 15.215 1.00 94.69 102 THR A N 1
ATOM 768 C CA . THR A 1 102 ? -4.070 3.365 16.612 1.00 94.69 102 THR A CA 1
ATOM 769 C C . THR A 1 102 ? -5.310 3.147 17.472 1.00 94.69 102 THR A C 1
ATOM 771 O O . THR A 1 102 ? -5.233 2.586 18.561 1.00 94.69 102 THR A O 1
ATOM 774 N N . ARG A 1 103 ? -6.479 3.560 16.972 1.00 96.75 103 ARG A N 1
ATOM 775 C CA . ARG A 1 103 ? -7.749 3.379 17.673 1.00 96.75 103 ARG A CA 1
ATOM 776 C C . ARG A 1 103 ? -8.098 1.901 17.850 1.00 96.75 103 ARG A C 1
ATOM 778 O O . ARG A 1 103 ? -8.508 1.523 18.936 1.00 96.75 103 ARG A O 1
ATOM 785 N N . VAL A 1 104 ? -7.957 1.081 16.808 1.00 94.19 104 VAL A N 1
ATOM 786 C CA . VAL A 1 104 ? -8.289 -0.352 16.880 1.00 94.19 104 VAL A CA 1
ATOM 787 C C . VAL A 1 104 ? -7.377 -1.068 17.872 1.00 94.19 104 VAL A C 1
ATOM 789 O O . VAL A 1 104 ? -7.880 -1.758 18.746 1.00 94.19 104 VAL A O 1
ATOM 792 N N . LEU A 1 105 ? -6.063 -0.848 17.801 1.00 91.69 105 LEU A N 1
ATOM 793 C CA . LEU A 1 105 ? -5.102 -1.515 18.684 1.00 91.69 105 LEU A CA 1
ATOM 794 C C . LEU A 1 105 ? -5.247 -1.112 20.159 1.00 91.69 105 LEU A C 1
ATOM 796 O O . LEU A 1 105 ? -4.975 -1.928 21.028 1.00 91.69 105 LEU A O 1
ATOM 800 N N . ASN A 1 106 ? -5.689 0.115 20.448 1.00 95.00 106 ASN A N 1
ATOM 801 C CA . ASN A 1 106 ? -5.912 0.578 21.824 1.00 95.00 106 ASN A CA 1
ATOM 802 C C . ASN A 1 106 ? -7.255 0.131 22.429 1.00 95.00 106 ASN A C 1
ATOM 804 O O . ASN A 1 106 ? -7.474 0.321 23.624 1.00 95.00 106 ASN A O 1
ATOM 808 N N . HIS A 1 107 ? -8.182 -0.370 21.612 1.00 91.81 107 HIS A N 1
ATOM 809 C CA . HIS A 1 107 ? -9.514 -0.804 22.050 1.00 91.81 107 HIS A CA 1
ATOM 810 C C . HIS A 1 107 ? -9.737 -2.316 21.905 1.00 91.81 107 HIS A C 1
ATOM 812 O O . HIS A 1 107 ? -10.858 -2.779 22.120 1.00 91.81 107 HIS A O 1
ATOM 818 N N . LEU A 1 108 ? -8.689 -3.053 21.535 1.00 73.00 108 LEU A N 1
ATOM 819 C CA . LEU A 1 108 ? -8.594 -4.508 21.643 1.00 73.00 108 LEU A CA 1
ATOM 820 C C . LEU A 1 108 ? -8.050 -4.881 23.026 1.00 73.00 108 LEU A C 1
ATOM 822 O O . LEU A 1 108 ? -8.546 -5.888 23.576 1.00 73.00 108 LEU A O 1
#

InterPro domains:
  IPR000565 DNA topoisomerase, type IIA, subunit B [PR01159] (5-18)
  IPR000565 DNA topoisomerase, type IIA, subunit B [PR01159] (30-52)
  IPR000565 DNA topoisomerase, type IIA, subunit B [PR01159] (53-71)
  IPR013506 DNA topoisomerase, type IIA, subunit B, domain 2 [PF00204] (31-107)
  IPR014721 Small ribosomal subunit protein uS5 domain 2-type fold, subgroup [G3DSA:3.30.230.10] (30-108)
  IPR020568 Ribosomal protein uS5 domain 2-type superfamily [SSF54211] (30-107)

Mean predicted aligned error: 4.54 Å

Solvent-accessible surface area (backbone atoms only — not comparable to full-atom values): 6790 Å² total; per-residue (Å²): 106,71,70,21,22,75,37,55,65,37,76,47,76,50,74,44,90,55,94,89,47,60,76,50,76,38,69,27,74,62,15,53,40,49,44,48,53,61,77,45,62,95,57,47,66,61,51,94,67,72,62,53,67,51,76,53,71,60,90,94,47,75,48,77,50,56,47,67,59,39,73,82,59,94,69,90,84,86,88,44,70,58,97,90,40,77,33,92,90,51,52,71,73,51,55,50,48,55,52,50,51,54,52,51,69,75,74,109

Sequence (108 aa):
DQQAYLNAGLVIRLTDERKGGGMTTFVHSGGIAEYVEHICEGKRPLLEDDVLSYKAQKGDIQVDVAMRWSADMYTDNLLGFANGVMTPNGGTHIDGLKAAITRVLNHL

Foldseek 3Di:
DLLQLQVAQDWDWDWDPPDVTDIDIDHHNNRVQVVQCVVCPPFAFPDPDAKDWDWDDDVPDTDTDIDTDGPPDPDDDDWDDDPSHTDPVDDPNRVVVVVVVVVVVVVD

Nearest PDB structures (foldseek):
  4url-assembly1_A  TM=9.469E-01  e=2.320E-05  Staphylococcus aureus
  3zkd-assembly1_D  TM=8.949E-01  e=3.172E-05  Mycobacterium tuberculosis
  2qlz-assembly2_D  TM=2.469E-01  e=6.292E+00  unclassified
  2quf-assembly1_A  TM=2.845E-01  e=7.591E+00  unclassified